Protein AF-A0A1I3SDV1-F1 (afdb_monomer_lite)

Radius of gyration: 17.07 Å; chains: 1; bounding box: 34×16×53 Å

Structure (mmCIF, N/CA/C/O backbone):
data_AF-A0A1I3SDV1-F1
#
_entry.id   AF-A0A1I3SDV1-F1
#
loop_
_atom_site.group_PDB
_atom_site.id
_atom_site.type_symbol
_atom_site.label_atom_id
_atom_site.label_alt_id
_atom_site.label_comp_id
_atom_site.label_asym_id
_atom_site.label_entity_id
_atom_site.label_seq_id
_atom_site.pdbx_PDB_ins_code
_atom_site.Cartn_x
_atom_site.Cartn_y
_atom_site.Cartn_z
_atom_site.occupancy
_atom_site.B_iso_or_equiv
_atom_site.auth_seq_id
_atom_site.auth_comp_id
_atom_site.auth_asym_id
_ato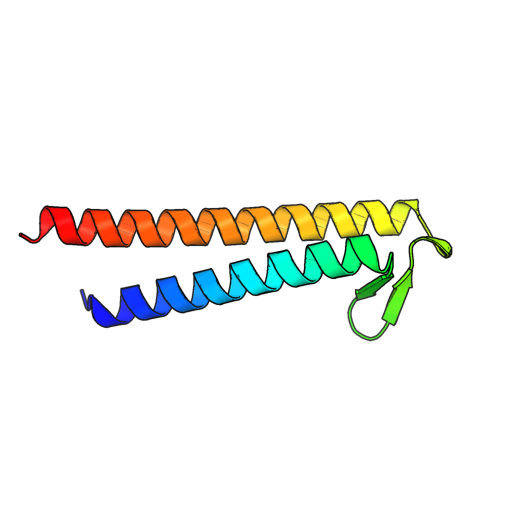m_site.auth_atom_id
_atom_site.pdbx_PDB_model_num
ATOM 1 N N . MET A 1 1 ? -21.643 0.323 19.949 1.00 54.56 1 MET A N 1
ATOM 2 C CA . MET A 1 1 ? -20.783 0.081 18.762 1.00 54.56 1 MET A CA 1
ATOM 3 C C . MET A 1 1 ? -19.943 -1.181 18.989 1.00 54.56 1 MET A C 1
ATOM 5 O O . MET A 1 1 ? -19.333 -1.307 20.041 1.00 54.56 1 MET A O 1
ATOM 9 N N . ASN A 1 2 ? -19.964 -2.162 18.077 1.00 74.31 2 ASN A N 1
ATOM 10 C CA . ASN A 1 2 ? -19.390 -3.498 18.320 1.00 74.31 2 ASN A CA 1
ATOM 11 C C . ASN A 1 2 ? -17.848 -3.503 18.198 1.00 74.31 2 ASN A C 1
ATOM 13 O O . ASN A 1 2 ? -17.325 -3.600 17.088 1.00 74.31 2 ASN A O 1
ATOM 17 N N . LYS A 1 3 ? -17.123 -3.449 19.330 1.00 71.56 3 LYS A N 1
ATOM 18 C CA . LYS A 1 3 ? -15.639 -3.438 19.400 1.00 71.56 3 LYS A CA 1
ATOM 19 C C . LYS A 1 3 ? -14.984 -4.562 18.565 1.00 71.56 3 LYS A C 1
ATOM 21 O O . LYS A 1 3 ? -13.969 -4.339 17.914 1.00 71.56 3 LYS A O 1
ATOM 26 N N . LYS A 1 4 ? -15.616 -5.745 18.495 1.00 79.44 4 LYS A N 1
ATOM 27 C CA . LYS A 1 4 ? -15.166 -6.892 17.675 1.00 79.44 4 LYS A CA 1
ATOM 28 C C . LYS A 1 4 ? -15.196 -6.624 16.161 1.00 79.44 4 LYS A C 1
ATOM 30 O O . LYS A 1 4 ? -14.326 -7.114 15.449 1.00 79.44 4 LYS A O 1
ATOM 35 N N . LYS A 1 5 ? -16.179 -5.863 15.657 1.00 82.62 5 LYS A N 1
ATOM 36 C CA . LYS A 1 5 ? -16.285 -5.532 14.222 1.00 82.62 5 LYS A CA 1
ATOM 37 C C . LYS A 1 5 ? -15.171 -4.567 13.803 1.00 82.62 5 LYS A C 1
ATOM 39 O O . LYS A 1 5 ? -14.523 -4.806 12.794 1.00 82.62 5 LYS A O 1
ATOM 44 N N . TRP A 1 6 ? -14.893 -3.553 14.622 1.00 80.06 6 TRP A N 1
ATOM 45 C CA . TRP A 1 6 ? -13.804 -2.598 14.384 1.00 80.06 6 TRP A CA 1
ATOM 46 C C . TRP A 1 6 ? -12.417 -3.243 14.419 1.00 80.06 6 TRP A C 1
ATOM 48 O O . TRP A 1 6 ? -11.597 -2.947 13.557 1.00 80.06 6 TRP A O 1
ATOM 58 N N . LEU A 1 7 ? -12.177 -4.179 15.344 1.00 84.12 7 LEU A N 1
ATOM 59 C CA . LEU A 1 7 ? -10.921 -4.935 15.374 1.00 84.12 7 LEU A CA 1
ATOM 60 C C . LEU A 1 7 ? -10.703 -5.720 14.071 1.00 84.12 7 LEU A C 1
ATOM 62 O O . LEU A 1 7 ? -9.615 -5.690 13.509 1.00 84.12 7 LEU A O 1
ATOM 66 N N . ARG A 1 8 ? -11.744 -6.390 13.556 1.00 86.62 8 ARG A N 1
ATOM 67 C CA . ARG A 1 8 ? -11.656 -7.113 12.276 1.00 86.62 8 ARG A CA 1
ATOM 68 C C . ARG A 1 8 ? -11.347 -6.175 11.112 1.00 86.62 8 ARG A C 1
ATOM 70 O O . ARG A 1 8 ? -10.507 -6.511 10.290 1.00 86.62 8 ARG A O 1
ATOM 77 N N . VAL A 1 9 ? -11.985 -5.006 11.062 1.00 86.06 9 VAL A N 1
ATOM 78 C CA . VAL A 1 9 ? -11.714 -3.998 10.025 1.00 86.06 9 VAL A CA 1
ATOM 79 C C . VAL A 1 9 ? -10.265 -3.512 10.102 1.00 86.06 9 VAL A C 1
ATOM 81 O O . VAL A 1 9 ? -9.583 -3.506 9.083 1.00 86.06 9 VAL A O 1
ATOM 84 N N . ALA A 1 10 ? -9.763 -3.191 11.298 1.00 86.56 10 ALA A N 1
ATOM 85 C CA . ALA A 1 10 ? -8.371 -2.783 11.483 1.00 86.56 10 ALA A CA 1
ATOM 86 C C . ALA A 1 10 ? -7.386 -3.876 11.029 1.00 86.56 10 ALA A C 1
ATOM 88 O O . ALA A 1 10 ? -6.414 -3.575 10.336 1.00 86.56 10 ALA A O 1
ATOM 89 N N . LEU A 1 11 ? -7.661 -5.148 11.344 1.00 89.00 11 LEU A N 1
ATOM 90 C CA . LEU A 1 11 ? -6.843 -6.279 10.890 1.00 89.00 11 LEU A CA 1
ATOM 91 C C . LEU A 1 11 ? -6.864 -6.446 9.365 1.00 89.00 11 LEU A C 1
ATOM 93 O O . LEU A 1 11 ? -5.807 -6.633 8.771 1.00 89.00 11 LEU A O 1
ATOM 97 N N . ILE A 1 12 ? -8.033 -6.333 8.726 1.00 90.44 12 ILE A N 1
ATOM 98 C CA . ILE A 1 12 ? -8.158 -6.422 7.262 1.00 90.44 12 ILE A CA 1
ATOM 99 C C . ILE A 1 12 ? -7.368 -5.293 6.593 1.00 90.44 12 ILE A C 1
ATOM 101 O O . ILE A 1 12 ? -6.569 -5.555 5.700 1.00 90.44 12 ILE A O 1
ATOM 105 N N . ILE A 1 13 ? -7.533 -4.050 7.054 1.00 89.50 13 ILE A N 1
ATOM 106 C CA . ILE A 1 13 ? -6.804 -2.894 6.509 1.00 89.50 13 ILE A CA 1
ATOM 107 C C . ILE A 1 13 ? -5.292 -3.068 6.701 1.00 89.50 13 ILE A C 1
ATOM 109 O O . ILE A 1 13 ? -4.523 -2.790 5.785 1.00 89.50 13 ILE A O 1
ATOM 113 N N . THR A 1 14 ? -4.860 -3.594 7.851 1.00 88.56 14 THR A N 1
ATOM 114 C CA . THR A 1 14 ? -3.441 -3.891 8.109 1.00 88.56 14 THR A CA 1
ATOM 115 C C . THR A 1 14 ? -2.902 -4.947 7.142 1.00 88.56 14 THR A C 1
ATOM 117 O O . THR A 1 14 ? -1.824 -4.769 6.582 1.00 88.56 14 THR A O 1
ATOM 120 N N . ALA A 1 15 ? -3.653 -6.024 6.898 1.00 92.12 15 ALA A N 1
ATOM 121 C CA . ALA A 1 15 ? -3.255 -7.065 5.953 1.00 92.12 15 ALA A CA 1
ATOM 122 C C . ALA A 1 15 ? -3.128 -6.519 4.521 1.00 92.12 15 ALA A C 1
ATOM 124 O O . ALA A 1 15 ? -2.154 -6.821 3.833 1.00 92.12 15 ALA A O 1
ATOM 125 N N . VAL A 1 16 ? -4.063 -5.664 4.092 1.00 90.81 16 VAL A N 1
ATOM 126 C CA . VAL A 1 16 ? -3.998 -5.000 2.780 1.00 90.81 16 VAL A CA 1
ATOM 127 C C . VAL A 1 16 ? -2.786 -4.073 2.693 1.00 90.81 16 VAL A C 1
ATOM 129 O O . VAL A 1 16 ? -2.084 -4.092 1.685 1.00 90.81 16 VAL A O 1
ATOM 132 N N . ALA A 1 17 ? -2.496 -3.303 3.744 1.00 88.56 17 ALA A N 1
ATOM 133 C CA . ALA A 1 17 ? -1.322 -2.435 3.782 1.00 88.56 17 ALA A CA 1
ATOM 134 C C . ALA A 1 17 ? -0.016 -3.236 3.648 1.00 88.56 17 ALA A C 1
ATOM 136 O O . ALA A 1 17 ? 0.824 -2.894 2.819 1.00 88.56 17 ALA A O 1
ATOM 137 N N . LEU A 1 18 ? 0.131 -4.337 4.392 1.00 90.81 18 LEU A N 1
ATOM 138 C CA . LEU A 1 18 ? 1.302 -5.216 4.299 1.00 90.81 18 LEU A CA 1
ATOM 139 C C . LEU A 1 18 ? 1.449 -5.839 2.908 1.00 90.81 18 LEU A C 1
ATOM 141 O O . LEU A 1 18 ? 2.551 -5.863 2.363 1.00 90.81 18 LEU A O 1
ATOM 145 N N . TYR A 1 19 ? 0.345 -6.298 2.316 1.00 89.81 19 TYR A N 1
ATOM 146 C CA . TYR A 1 19 ? 0.351 -6.837 0.959 1.00 89.81 19 TYR A CA 1
ATOM 147 C C . TYR A 1 19 ? 0.826 -5.795 -0.061 1.00 89.81 19 TYR A C 1
ATOM 1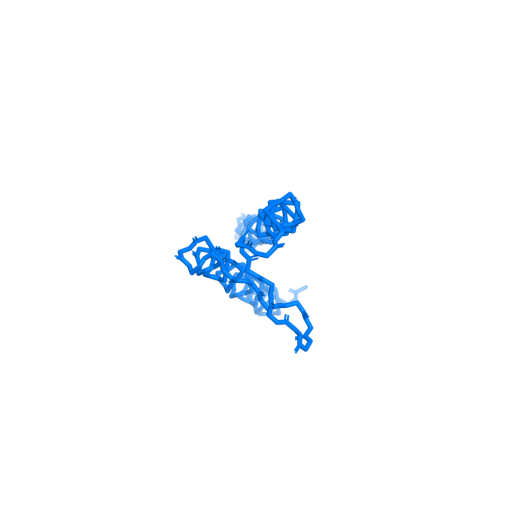49 O O . TYR A 1 19 ? 1.682 -6.104 -0.883 1.00 89.81 19 TYR A O 1
ATOM 157 N N . ARG A 1 20 ? 0.346 -4.547 0.034 1.00 87.44 20 ARG A N 1
ATOM 158 C CA . ARG A 1 20 ? 0.772 -3.449 -0.851 1.00 87.44 20 ARG A CA 1
ATOM 159 C C . ARG A 1 20 ? 2.255 -3.118 -0.707 1.00 87.44 20 ARG A C 1
ATOM 161 O O . ARG A 1 20 ? 2.940 -2.950 -1.711 1.00 87.44 20 ARG A O 1
ATOM 168 N N . VAL A 1 21 ? 2.763 -3.086 0.527 1.00 88.62 21 VAL A N 1
ATOM 169 C CA . VAL A 1 21 ? 4.199 -2.895 0.786 1.00 88.62 21 VAL A CA 1
ATOM 170 C C . VAL A 1 21 ? 5.010 -4.021 0.146 1.00 88.62 21 VAL A C 1
ATOM 172 O O . VAL A 1 21 ? 5.991 -3.751 -0.543 1.00 88.62 21 VAL A O 1
ATOM 175 N N . TYR A 1 22 ? 4.586 -5.273 0.328 1.00 89.69 22 TYR A N 1
ATOM 176 C CA . TYR A 1 22 ? 5.253 -6.424 -0.273 1.00 89.69 22 TYR A CA 1
ATOM 177 C C . TYR A 1 22 ? 5.275 -6.340 -1.804 1.00 89.69 22 TYR A C 1
ATOM 179 O O . TYR A 1 22 ? 6.340 -6.478 -2.403 1.00 89.69 22 TYR A O 1
ATOM 187 N N . THR A 1 23 ? 4.132 -6.061 -2.441 1.00 86.88 23 THR A N 1
ATOM 188 C CA . THR A 1 23 ? 4.060 -5.948 -3.905 1.00 86.88 23 THR A CA 1
ATOM 189 C C . THR A 1 23 ? 4.914 -4.798 -4.422 1.00 86.88 23 THR A C 1
ATOM 191 O O . THR A 1 23 ? 5.633 -4.971 -5.399 1.00 86.88 23 THR A O 1
ATOM 194 N N . TYR A 1 24 ? 4.918 -3.653 -3.735 1.00 85.25 24 TYR A N 1
ATOM 195 C CA . TYR A 1 24 ? 5.759 -2.513 -4.096 1.00 85.25 24 TYR A CA 1
ATOM 196 C C . TYR A 1 24 ? 7.255 -2.865 -4.066 1.00 85.25 24 TYR A C 1
ATOM 198 O O . TYR A 1 24 ? 7.972 -2.629 -5.039 1.00 85.25 24 TYR A O 1
ATOM 206 N N . VAL A 1 25 ? 7.723 -3.497 -2.983 1.00 86.25 25 VAL A N 1
ATOM 207 C CA . VAL A 1 25 ? 9.119 -3.951 -2.866 1.00 86.25 25 VAL A CA 1
ATOM 208 C C . VAL A 1 25 ? 9.449 -4.978 -3.950 1.00 86.25 25 VAL A C 1
ATOM 210 O O . VAL A 1 25 ? 10.503 -4.891 -4.580 1.00 86.25 25 VAL A O 1
ATOM 213 N N . HIS A 1 26 ? 8.535 -5.911 -4.216 1.00 85.81 26 HIS A N 1
ATOM 214 C CA . HIS A 1 26 ? 8.696 -6.905 -5.272 1.00 85.81 26 HIS A CA 1
ATOM 215 C C . HIS A 1 26 ? 8.824 -6.255 -6.662 1.00 85.81 26 HIS A C 1
ATOM 217 O O . HIS A 1 26 ? 9.678 -6.658 -7.452 1.00 85.81 26 HIS A O 1
ATOM 223 N N . HIS A 1 27 ? 8.035 -5.219 -6.965 1.00 83.62 27 HIS A N 1
ATOM 224 C CA . HIS A 1 27 ? 8.121 -4.478 -8.229 1.00 83.62 27 HIS A CA 1
ATOM 225 C C . HIS A 1 27 ? 9.441 -3.719 -8.383 1.00 83.62 27 HIS A C 1
ATOM 227 O O . HIS A 1 27 ? 10.006 -3.711 -9.476 1.00 83.62 27 HIS A O 1
ATOM 233 N N . ILE A 1 28 ? 9.976 -3.147 -7.299 1.00 82.19 28 ILE A N 1
ATOM 234 C CA . ILE A 1 28 ? 11.307 -2.521 -7.313 1.00 82.19 28 ILE A CA 1
ATOM 235 C C . ILE A 1 28 ? 12.394 -3.560 -7.596 1.00 82.19 28 ILE A C 1
ATOM 237 O O . ILE A 1 28 ? 13.263 -3.319 -8.430 1.00 82.19 28 ILE A O 1
ATOM 241 N N . GLN A 1 29 ? 12.353 -4.706 -6.911 1.00 84.12 29 GLN A N 1
ATOM 242 C CA . GLN A 1 29 ? 13.388 -5.738 -7.031 1.00 84.12 29 GLN A CA 1
ATOM 243 C C . GLN A 1 29 ? 13.390 -6.405 -8.405 1.00 84.12 29 GLN A C 1
ATOM 245 O O . GLN A 1 29 ? 14.448 -6.611 -8.992 1.00 84.12 29 GLN A O 1
ATOM 250 N N . THR A 1 30 ? 12.209 -6.742 -8.920 1.00 84.25 30 THR A N 1
ATOM 251 C CA . THR A 1 30 ? 12.077 -7.400 -10.227 1.00 84.25 30 THR A CA 1
ATOM 252 C C . THR A 1 30 ? 12.184 -6.422 -11.391 1.00 84.25 30 THR A C 1
ATOM 254 O O . THR A 1 30 ? 12.426 -6.841 -12.520 1.00 84.25 30 THR A O 1
ATOM 257 N N . GLY A 1 31 ? 11.976 -5.122 -11.149 1.00 79.38 31 GLY A N 1
ATOM 258 C CA . GLY A 1 31 ? 11.860 -4.120 -12.207 1.00 79.38 31 GLY A CA 1
ATOM 259 C C . GLY A 1 31 ? 10.676 -4.378 -13.143 1.00 79.38 31 GLY A C 1
ATOM 260 O O . GLY A 1 31 ? 10.643 -3.834 -14.247 1.00 79.38 31 GLY A O 1
ATOM 261 N N . CYS A 1 32 ? 9.727 -5.222 -12.727 1.00 80.31 32 CYS A N 1
ATOM 262 C CA . CYS A 1 32 ? 8.563 -5.622 -13.498 1.00 80.31 32 CYS A CA 1
ATOM 263 C C . CYS A 1 32 ? 7.312 -5.587 -12.617 1.00 80.31 32 CYS A C 1
ATOM 265 O O . CYS A 1 32 ? 7.284 -6.061 -11.479 1.00 80.31 32 CYS A O 1
ATOM 267 N N . MET A 1 33 ? 6.243 -5.032 -13.169 1.00 79.44 33 MET A N 1
ATOM 268 C CA . MET A 1 33 ? 4.952 -4.902 -12.508 1.00 79.44 33 MET A CA 1
ATOM 269 C C . MET A 1 33 ? 3.861 -5.511 -13.371 1.00 79.44 33 MET A C 1
ATOM 271 O O . MET A 1 33 ? 3.904 -5.427 -14.599 1.00 79.44 33 MET A O 1
ATOM 275 N N . GLN A 1 34 ? 2.879 -6.139 -12.736 1.00 78.31 34 GLN A N 1
ATOM 276 C CA . GLN A 1 34 ? 1.753 -6.728 -13.444 1.00 78.31 34 GLN A CA 1
ATOM 277 C C . GLN A 1 34 ? 0.590 -5.739 -13.441 1.00 78.31 34 GLN A C 1
ATOM 279 O O . GLN A 1 34 ? 0.037 -5.420 -12.393 1.00 78.31 34 GLN A O 1
ATOM 284 N N . VAL A 1 35 ? 0.232 -5.240 -14.624 1.00 74.38 35 VAL A N 1
ATOM 285 C CA . VAL A 1 35 ? -0.841 -4.263 -14.827 1.00 74.38 35 VAL A CA 1
ATOM 286 C C . VAL A 1 35 ? -1.968 -4.950 -15.593 1.00 74.38 35 VAL A C 1
ATOM 288 O O . VAL A 1 35 ? -1.917 -5.112 -16.815 1.00 74.38 35 VAL A O 1
ATOM 291 N N . GLY A 1 36 ? -2.987 -5.403 -14.862 1.00 76.81 36 GLY A N 1
ATOM 292 C CA . GLY A 1 36 ? -4.075 -6.198 -15.432 1.00 76.81 36 GLY A CA 1
ATOM 293 C C . GLY A 1 36 ? -3.559 -7.522 -16.004 1.00 76.81 36 GLY A C 1
ATOM 294 O O . GLY A 1 36 ? -2.934 -8.306 -15.295 1.00 76.81 36 GLY A O 1
ATOM 295 N N . ALA A 1 37 ? -3.807 -7.766 -17.293 1.00 76.38 37 ALA A N 1
ATOM 296 C CA . ALA A 1 37 ? -3.351 -8.974 -17.983 1.00 76.38 37 ALA A CA 1
ATOM 297 C C . ALA A 1 37 ? -1.915 -8.878 -18.534 1.00 76.38 37 ALA A C 1
ATOM 299 O O . ALA A 1 37 ? -1.440 -9.843 -19.123 1.00 76.38 37 ALA A O 1
ATOM 300 N N . HIS A 1 38 ? -1.242 -7.725 -18.429 1.00 74.88 38 HIS A N 1
ATOM 301 C CA . HIS A 1 38 ? 0.066 -7.501 -19.055 1.00 74.88 38 HIS A CA 1
ATOM 302 C C . HIS A 1 38 ? 1.140 -7.192 -18.014 1.00 74.88 38 HIS A C 1
ATOM 304 O O . HIS A 1 38 ? 0.937 -6.393 -17.101 1.00 74.88 38 HIS A O 1
ATOM 310 N N . GLN A 1 39 ? 2.311 -7.798 -18.182 1.00 76.94 39 GLN A N 1
ATOM 311 C CA . GLN A 1 39 ? 3.499 -7.454 -17.412 1.00 76.94 39 GLN A CA 1
ATOM 312 C C . GLN A 1 39 ? 4.196 -6.266 -18.082 1.00 76.94 39 GLN A C 1
ATOM 314 O O . GLN A 1 39 ? 4.396 -6.255 -19.293 1.00 76.94 39 GLN A O 1
ATOM 319 N N . ARG A 1 40 ? 4.529 -5.239 -17.302 1.00 75.50 40 ARG A N 1
ATOM 320 C CA . ARG A 1 40 ? 5.265 -4.054 -17.744 1.00 75.50 40 ARG A CA 1
ATOM 321 C C . ARG A 1 40 ? 6.596 -4.017 -17.015 1.00 75.50 40 ARG A C 1
ATOM 323 O O . ARG A 1 40 ? 6.624 -3.951 -15.789 1.00 75.50 40 ARG A O 1
ATOM 330 N N . CYS A 1 41 ? 7.687 -4.062 -17.766 1.00 79.75 41 CYS A N 1
ATOM 331 C CA . CYS A 1 41 ? 9.036 -4.036 -17.219 1.00 79.75 41 CYS A CA 1
ATOM 332 C C . CYS A 1 41 ? 9.726 -2.700 -17.504 1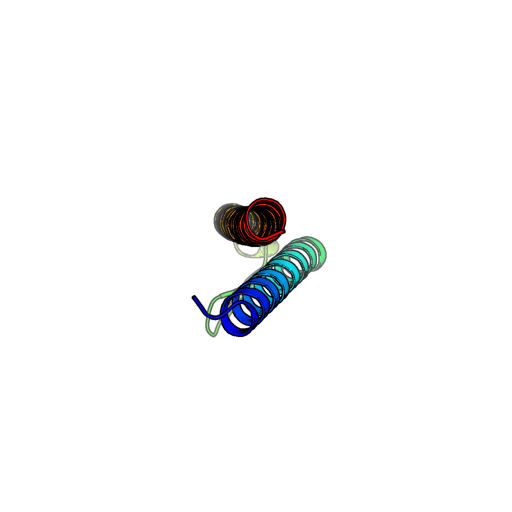.00 79.75 41 CYS A C 1
ATOM 334 O O . CYS A 1 41 ? 9.460 -2.041 -18.512 1.00 79.75 41 CYS A O 1
ATOM 336 N N . ARG A 1 42 ? 10.652 -2.312 -16.623 1.00 71.69 42 ARG A N 1
ATOM 337 C CA . ARG A 1 42 ? 11.408 -1.055 -16.707 1.00 71.69 42 ARG A CA 1
ATOM 338 C C . ARG A 1 42 ? 12.181 -0.907 -18.024 1.00 71.69 42 ARG A C 1
ATOM 340 O O . ARG A 1 42 ? 12.319 0.207 -18.514 1.00 71.69 42 ARG A O 1
ATOM 347 N N . PHE A 1 43 ? 12.638 -2.017 -18.609 1.00 69.62 43 PHE A N 1
ATOM 348 C CA . PHE A 1 43 ? 13.402 -2.038 -19.863 1.00 69.62 43 PHE A CA 1
ATOM 349 C C . PHE A 1 43 ? 12.581 -1.665 -21.109 1.00 69.62 43 PHE A C 1
ATOM 351 O O . PHE A 1 43 ? 13.145 -1.125 -22.053 1.00 69.62 43 PHE A O 1
ATOM 358 N N . GLU A 1 44 ? 11.267 -1.914 -21.120 1.00 71.06 44 GLU A N 1
ATOM 359 C CA . GLU A 1 44 ? 10.405 -1.592 -22.270 1.00 71.06 44 GLU A CA 1
ATOM 360 C C . GLU A 1 44 ? 9.964 -0.125 -22.289 1.00 71.06 44 GLU A C 1
ATOM 362 O O . GLU A 1 44 ? 9.759 0.438 -23.363 1.00 71.06 44 GLU A O 1
ATOM 367 N N . ASN A 1 45 ? 9.782 0.504 -2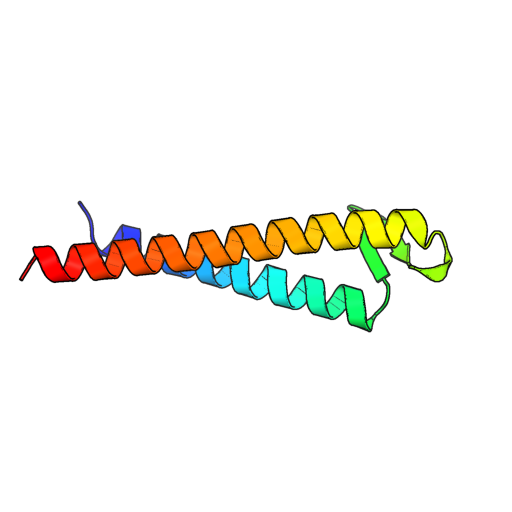1.120 1.00 69.25 45 ASN A N 1
ATOM 368 C CA . ASN A 1 45 ? 9.398 1.914 -21.029 1.00 69.25 45 ASN A CA 1
ATOM 369 C C . ASN A 1 45 ? 9.652 2.490 -19.623 1.00 69.25 45 ASN A C 1
ATOM 371 O O . ASN A 1 45 ? 8.750 2.521 -18.780 1.00 69.25 45 ASN A O 1
ATOM 375 N N . ALA A 1 46 ? 10.878 2.957 -19.367 1.00 73.06 46 ALA A N 1
ATOM 376 C CA . ALA A 1 46 ? 11.305 3.414 -18.041 1.00 73.06 46 ALA A CA 1
ATOM 377 C C . ALA A 1 46 ? 10.453 4.573 -17.486 1.00 73.06 46 ALA A C 1
ATOM 379 O O . ALA A 1 46 ? 10.087 4.543 -16.315 1.00 73.06 46 ALA A O 1
ATOM 380 N N . ALA A 1 47 ? 10.069 5.545 -18.323 1.00 76.75 47 ALA A N 1
ATOM 381 C CA . ALA A 1 47 ? 9.278 6.701 -17.889 1.00 76.75 47 ALA A CA 1
ATOM 382 C C . ALA A 1 47 ? 7.858 6.313 -17.435 1.00 76.75 47 ALA A C 1
ATOM 384 O O . ALA A 1 47 ? 7.381 6.780 -16.402 1.00 76.75 47 ALA A O 1
ATOM 385 N N . ASN A 1 48 ? 7.191 5.412 -18.168 1.00 73.12 48 ASN A N 1
ATOM 386 C CA . ASN A 1 48 ? 5.890 4.889 -17.738 1.00 73.12 48 ASN A CA 1
ATOM 387 C C . ASN A 1 48 ? 6.019 3.984 -16.507 1.00 73.12 48 ASN A C 1
ATOM 389 O O . ASN A 1 48 ? 5.152 4.017 -15.638 1.00 73.12 48 ASN A O 1
ATOM 393 N N . PHE A 1 49 ? 7.094 3.196 -16.406 1.00 78.38 49 PHE A N 1
ATOM 394 C CA . PHE A 1 49 ? 7.331 2.341 -15.244 1.00 78.38 49 PHE A CA 1
ATOM 395 C C . PHE A 1 49 ? 7.509 3.161 -13.963 1.00 78.38 49 PHE A C 1
ATOM 397 O O . PHE A 1 49 ? 6.878 2.854 -12.959 1.00 78.38 49 PHE A O 1
ATOM 404 N N . GLU A 1 50 ? 8.304 4.233 -13.999 1.00 80.56 50 GLU A N 1
ATOM 405 C CA . GLU A 1 50 ? 8.492 5.115 -12.841 1.00 80.56 50 GLU A CA 1
ATOM 406 C C . GLU A 1 50 ? 7.194 5.834 -12.450 1.00 80.56 50 GLU A C 1
ATOM 408 O O . GLU A 1 50 ? 6.872 5.909 -11.265 1.00 80.56 50 GLU A O 1
ATOM 413 N N . GLY A 1 51 ? 6.391 6.272 -13.427 1.00 81.69 51 GLY A N 1
ATOM 414 C CA . GLY A 1 51 ? 5.069 6.848 -13.165 1.00 81.69 51 GLY A CA 1
ATOM 415 C C . GLY A 1 51 ? 4.123 5.880 -12.446 1.00 81.69 51 GLY A C 1
ATOM 416 O O . GLY A 1 51 ? 3.521 6.236 -11.433 1.00 81.69 51 GLY A O 1
ATOM 417 N N . LEU A 1 52 ? 4.021 4.636 -12.923 1.00 82.12 52 LEU A N 1
ATOM 418 C CA . LEU A 1 52 ? 3.213 3.604 -12.266 1.00 82.12 52 LEU A CA 1
ATOM 419 C C . LEU A 1 52 ? 3.769 3.212 -10.890 1.00 82.12 52 LEU A C 1
ATOM 421 O O . LEU A 1 52 ? 2.996 3.058 -9.947 1.00 82.12 52 LEU A O 1
ATOM 425 N N . LEU A 1 53 ? 5.092 3.134 -10.745 1.00 84.38 53 LEU A N 1
ATOM 426 C CA . LEU A 1 53 ? 5.743 2.854 -9.468 1.00 84.38 53 LEU A CA 1
ATOM 427 C C . LEU A 1 53 ? 5.429 3.941 -8.425 1.00 84.38 53 LEU A C 1
ATOM 429 O O . LEU A 1 53 ? 5.145 3.626 -7.270 1.00 84.38 53 LEU A O 1
ATOM 433 N N . HIS A 1 54 ? 5.415 5.216 -8.826 1.00 87.25 54 HIS A N 1
ATOM 434 C CA . HIS A 1 54 ? 5.001 6.320 -7.958 1.00 87.25 54 HIS A CA 1
ATOM 435 C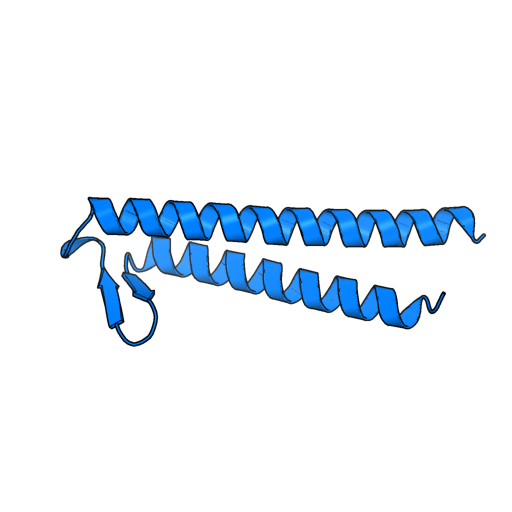 C . HIS A 1 54 ? 3.532 6.218 -7.535 1.00 87.25 54 HIS A C 1
ATOM 437 O O . HIS A 1 54 ? 3.208 6.496 -6.379 1.00 87.25 54 HIS A O 1
ATOM 443 N N . VAL A 1 55 ? 2.644 5.798 -8.438 1.00 86.19 55 VAL A N 1
ATOM 444 C CA . VAL A 1 55 ? 1.232 5.565 -8.109 1.00 86.19 55 VAL A CA 1
ATOM 445 C C . VAL A 1 55 ? 1.096 4.425 -7.095 1.00 86.19 55 VAL A C 1
ATOM 447 O O . VAL A 1 55 ? 0.422 4.601 -6.078 1.00 86.19 55 VAL A O 1
ATOM 450 N N . ASP A 1 56 ? 1.776 3.295 -7.305 1.00 86.19 56 ASP A N 1
ATOM 451 C CA . ASP A 1 56 ? 1.792 2.183 -6.345 1.00 86.19 56 ASP A CA 1
ATOM 452 C C . ASP A 1 56 ? 2.355 2.603 -4.979 1.00 86.19 56 ASP A C 1
ATOM 454 O O . ASP A 1 56 ? 1.814 2.217 -3.937 1.00 86.19 56 ASP A O 1
ATOM 458 N N . LEU A 1 57 ? 3.386 3.455 -4.955 1.00 86.12 57 LEU A N 1
ATOM 459 C CA . LEU A 1 57 ? 3.925 4.023 -3.718 1.00 86.12 57 LEU A CA 1
ATOM 460 C C . LEU A 1 57 ? 2.885 4.882 -2.986 1.00 86.12 57 LEU A C 1
ATOM 462 O O . LEU A 1 57 ? 2.696 4.716 -1.781 1.00 86.12 57 LEU A O 1
ATOM 466 N N . LEU A 1 58 ? 2.182 5.775 -3.693 1.00 91.12 58 LEU A N 1
ATOM 467 C CA . LEU A 1 58 ? 1.135 6.619 -3.107 1.00 91.12 58 LEU A CA 1
ATOM 468 C C . LEU A 1 58 ? 0.003 5.778 -2.510 1.00 91.12 58 LEU A C 1
ATOM 470 O O . LEU A 1 58 ? -0.425 6.032 -1.382 1.00 91.12 58 LEU A O 1
ATOM 474 N N . PHE A 1 59 ? -0.444 4.743 -3.226 1.00 87.56 59 PHE A N 1
ATOM 475 C CA . PHE A 1 59 ? -1.438 3.807 -2.706 1.00 87.56 59 PHE A CA 1
ATOM 476 C C . PHE A 1 59 ? -0.926 3.072 -1.470 1.00 87.56 59 PHE A C 1
ATOM 478 O O . PHE A 1 59 ? -1.640 2.990 -0.471 1.00 87.56 59 PHE A O 1
ATOM 485 N N . THR A 1 60 ? 0.308 2.572 -1.509 1.00 86.88 60 THR A N 1
ATOM 486 C CA . THR A 1 60 ? 0.938 1.882 -0.378 1.00 86.88 60 THR A CA 1
ATOM 487 C C . THR A 1 60 ? 0.978 2.782 0.858 1.00 86.88 60 THR A C 1
ATOM 489 O O . THR A 1 60 ? 0.494 2.389 1.920 1.00 86.88 60 THR A O 1
ATOM 492 N N . CYS A 1 61 ? 1.449 4.022 0.711 1.00 89.44 61 CYS A N 1
ATOM 493 C CA . CYS A 1 61 ? 1.451 5.023 1.777 1.00 89.44 61 CYS A CA 1
ATOM 494 C C . CYS A 1 61 ? 0.038 5.314 2.305 1.00 89.44 61 CYS A C 1
ATOM 496 O O . CYS A 1 61 ? -0.160 5.375 3.519 1.00 89.44 61 CYS A O 1
ATOM 498 N N . GLY A 1 62 ? -0.954 5.441 1.419 1.00 91.12 62 GLY A N 1
ATOM 499 C CA . GLY A 1 62 ? -2.351 5.658 1.799 1.00 91.12 62 GLY A CA 1
ATOM 500 C C . GLY A 1 62 ? -2.922 4.519 2.647 1.00 91.12 62 GLY A C 1
ATOM 501 O O . GLY A 1 62 ? -3.534 4.767 3.687 1.00 91.12 62 GLY A O 1
ATOM 502 N N . TRP A 1 63 ? -2.671 3.267 2.258 1.00 89.50 63 TRP A N 1
ATOM 503 C CA . TRP A 1 63 ? -3.104 2.095 3.024 1.00 89.50 63 TRP A CA 1
ATOM 504 C C . TRP A 1 63 ? -2.411 1.997 4.386 1.00 89.50 63 TRP A C 1
ATOM 506 O O . TRP A 1 63 ? -3.071 1.704 5.384 1.00 89.50 63 TRP A O 1
ATOM 516 N N . VAL A 1 64 ? -1.109 2.291 4.454 1.00 89.19 64 VAL A N 1
ATOM 517 C CA . VAL A 1 64 ? -0.353 2.309 5.718 1.00 89.19 64 VAL A CA 1
ATOM 518 C C . VAL A 1 64 ? -0.879 3.400 6.655 1.00 89.19 64 VAL A C 1
ATOM 520 O O . VAL A 1 64 ? -1.159 3.122 7.822 1.00 89.19 64 VAL A O 1
ATOM 523 N N . ALA A 1 65 ? -1.092 4.617 6.151 1.00 92.00 65 ALA A N 1
ATOM 524 C CA . ALA A 1 65 ? -1.675 5.707 6.931 1.00 92.00 65 ALA A CA 1
ATOM 525 C C . ALA A 1 65 ? -3.087 5.352 7.431 1.00 92.00 65 ALA A C 1
ATOM 527 O O . ALA A 1 65 ? -3.394 5.536 8.610 1.00 92.00 65 ALA A O 1
ATOM 528 N N . GLY A 1 66 ? -3.926 4.769 6.569 1.00 88.81 66 GLY A N 1
ATOM 529 C CA . GLY A 1 66 ? -5.258 4.290 6.938 1.00 88.81 66 GLY A CA 1
ATOM 530 C C . GLY A 1 66 ? -5.228 3.216 8.030 1.00 88.81 66 GLY A C 1
ATOM 531 O O . GLY A 1 66 ? -6.029 3.270 8.967 1.00 88.81 66 GLY A O 1
ATOM 532 N N . ALA A 1 67 ? -4.275 2.281 7.964 1.00 90.12 67 ALA A N 1
ATOM 533 C CA . ALA A 1 67 ? -4.074 1.268 8.997 1.00 90.12 67 ALA A CA 1
ATOM 534 C C . ALA A 1 67 ? -3.708 1.909 10.345 1.00 90.12 67 ALA A C 1
ATOM 536 O O . ALA A 1 67 ? -4.331 1.596 11.362 1.00 90.12 67 ALA A O 1
ATOM 537 N N . ILE A 1 68 ? -2.757 2.849 10.352 1.00 90.19 68 ILE A N 1
ATOM 538 C CA . ILE A 1 68 ? -2.333 3.571 11.561 1.00 90.19 68 ILE A CA 1
ATOM 539 C C . ILE A 1 68 ? -3.510 4.329 12.181 1.00 90.19 68 ILE A C 1
ATOM 541 O O . ILE A 1 68 ? -3.755 4.206 13.381 1.00 90.19 68 ILE A O 1
ATOM 545 N N . LEU A 1 69 ? -4.284 5.063 11.376 1.00 89.62 69 LEU A N 1
ATOM 546 C CA . LEU A 1 69 ? -5.457 5.798 11.854 1.00 89.62 69 LEU A CA 1
ATOM 547 C C . LEU A 1 69 ? -6.528 4.865 12.436 1.00 89.62 69 LEU A C 1
ATOM 549 O O . LEU A 1 69 ? -7.099 5.172 13.483 1.00 89.62 69 LEU A O 1
ATOM 553 N N . CYS A 1 70 ? -6.767 3.703 11.820 1.00 86.88 70 CYS A N 1
ATOM 554 C CA . CYS A 1 70 ? -7.694 2.700 12.352 1.00 86.88 70 CYS A CA 1
ATOM 555 C C . CYS A 1 70 ? -7.238 2.151 13.711 1.00 86.88 70 CYS A C 1
ATOM 557 O O . CYS A 1 70 ? -8.053 2.000 14.625 1.00 86.88 70 CYS A O 1
ATOM 559 N N . TRP A 1 71 ? -5.939 1.889 13.873 1.00 85.94 71 TRP A N 1
ATOM 560 C CA . TRP A 1 71 ? -5.368 1.443 15.144 1.00 85.94 71 TRP A CA 1
ATOM 561 C C . TRP A 1 71 ? -5.409 2.528 16.218 1.00 85.94 71 TRP A C 1
ATOM 563 O O . TRP A 1 71 ? -5.794 2.243 17.354 1.00 85.94 71 TRP A O 1
ATOM 573 N N . LEU A 1 72 ? -5.090 3.776 15.868 1.00 87.81 72 LEU A N 1
ATOM 574 C CA . LEU A 1 72 ? -5.222 4.917 16.773 1.00 87.81 72 LEU A CA 1
ATOM 575 C C . LEU A 1 72 ? -6.673 5.072 17.238 1.00 87.81 72 LEU A C 1
ATOM 577 O O . LEU A 1 72 ? -6.919 5.125 18.441 1.00 87.81 72 LEU A O 1
ATOM 581 N N . ALA A 1 73 ? -7.642 5.050 16.321 1.00 85.56 73 ALA A N 1
ATOM 582 C CA . ALA A 1 73 ? -9.061 5.119 16.662 1.00 85.56 73 ALA A CA 1
ATOM 583 C C . ALA A 1 73 ? -9.490 3.974 17.597 1.00 85.56 73 ALA A C 1
ATOM 585 O O . ALA A 1 73 ? -10.218 4.198 18.569 1.00 85.56 73 ALA A O 1
ATOM 586 N N . PHE A 1 74 ? -8.997 2.755 17.359 1.00 82.25 74 PHE A N 1
ATOM 587 C CA . PHE A 1 74 ? -9.256 1.608 18.226 1.00 82.25 74 PHE A CA 1
ATOM 588 C C . PHE A 1 74 ? -8.667 1.789 19.638 1.00 82.25 74 PHE A C 1
ATOM 590 O O . PHE A 1 74 ? -9.361 1.544 20.627 1.00 82.25 74 PHE A O 1
ATOM 597 N N . MET A 1 75 ? -7.419 2.260 19.755 1.00 84.62 75 MET A N 1
ATOM 598 C CA . MET A 1 75 ? -6.775 2.530 21.049 1.00 84.62 75 MET A CA 1
ATOM 599 C C . MET A 1 75 ? -7.479 3.651 21.822 1.00 84.62 75 MET A C 1
ATOM 601 O O . MET A 1 75 ? -7.762 3.502 23.011 1.00 84.62 75 MET A O 1
ATOM 605 N N . TRP A 1 76 ? -7.835 4.744 21.143 1.00 82.00 76 TRP A N 1
ATOM 606 C CA . TRP A 1 76 ? -8.597 5.848 21.733 1.00 82.00 76 TRP A CA 1
ATOM 607 C C . TRP A 1 76 ? -9.980 5.397 22.215 1.00 82.00 76 TRP A C 1
ATOM 609 O O . TRP A 1 76 ? -10.417 5.786 23.298 1.00 82.00 76 TRP A O 1
ATOM 619 N N . SER A 1 77 ? -10.652 4.524 21.457 1.00 75.81 77 SER A N 1
ATOM 620 C CA . SER A 1 77 ? -11.929 3.931 21.864 1.00 75.81 77 SER A CA 1
ATOM 621 C C . SER A 1 77 ? -11.805 3.000 23.073 1.00 75.81 77 SER A C 1
ATOM 623 O O . SER A 1 77 ? -12.803 2.809 23.769 1.00 75.81 77 SER A O 1
ATOM 625 N N . ARG A 1 78 ? -10.638 2.392 23.316 1.00 71.00 78 ARG A N 1
ATOM 626 C CA . 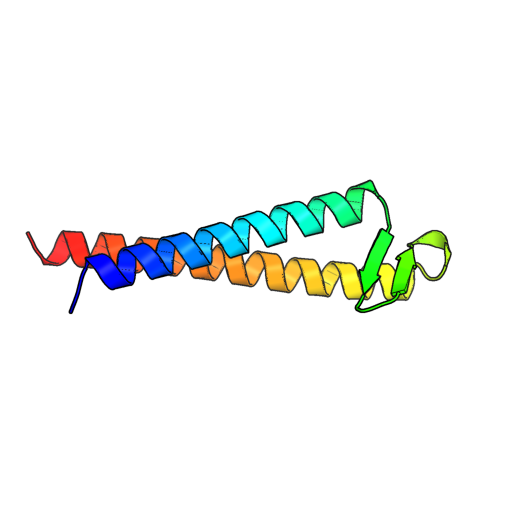ARG A 1 78 ? -10.381 1.643 24.553 1.00 71.00 78 ARG A CA 1
ATOM 627 C C . ARG A 1 78 ? -10.175 2.581 25.738 1.00 71.00 78 ARG A C 1
ATOM 629 O O . ARG A 1 78 ? -10.826 2.386 26.750 1.00 71.00 78 ARG A O 1
ATOM 636 N N . LYS A 1 79 ? -9.367 3.632 25.575 1.00 69.38 79 LYS A N 1
ATOM 637 C CA . LYS A 1 79 ? -9.017 4.577 26.650 1.00 69.38 79 LYS A CA 1
ATOM 638 C C . LYS A 1 79 ? -10.202 5.389 27.201 1.00 69.38 79 LYS A C 1
ATOM 640 O O . LYS A 1 79 ? -10.148 5.821 28.339 1.00 69.38 79 LYS A O 1
ATOM 645 N N . LYS A 1 80 ? -11.253 5.626 26.405 1.00 58.19 80 LYS A N 1
ATOM 646 C CA . LYS A 1 80 ? -12.497 6.304 26.843 1.00 58.19 80 LYS A CA 1
ATOM 647 C C . LYS A 1 80 ? -13.555 5.365 27.445 1.00 58.19 80 LYS A C 1
ATOM 649 O O . LYS A 1 80 ? -14.632 5.836 27.792 1.00 58.19 80 LYS A O 1
ATOM 654 N N . GLY A 1 81 ? -13.315 4.055 27.448 1.00 52.28 81 GLY A N 1
ATOM 655 C CA . GLY A 1 81 ? -14.295 3.043 27.849 1.00 52.28 81 GLY A CA 1
ATOM 656 C C . GLY A 1 81 ? -13.861 2.167 29.023 1.00 52.28 81 GLY A C 1
ATOM 657 O O . GLY A 1 81 ? -14.495 1.125 29.192 1.00 52.28 81 GLY A O 1
ATOM 658 N N . ASP A 1 82 ? -12.804 2.570 29.732 1.00 44.12 82 ASP A N 1
ATOM 659 C CA . ASP A 1 82 ? -12.472 2.177 31.108 1.00 44.12 82 ASP A CA 1
ATOM 660 C C . ASP A 1 82 ? -12.762 3.374 32.024 1.00 44.12 82 ASP A C 1
ATOM 662 O O . ASP A 1 82 ? -12.435 4.512 31.601 1.00 44.12 82 ASP A O 1
#

pLDDT: mean 81.59, std 9.17, range [44.12, 92.12]

Secondary structure (DSSP, 8-state):
--HHHHHHHHHHHHHHHHHHHHHHHHHHHHSEEEETTEEEETTT-HHHHHHHHHHHHHHHHHHHHHHHHHHHHHHHHHHT--

Foldseek 3Di:
DDLVVLVVVLVVLVVVLVVLVVLLVVCVVQQWHDDPPDIDHCVVPVVVSVVVSVVSVVVSVVSVVVSVVSVVVSVVVVVVVD

Organism: NCBI:txid420953

Sequence (82 aa):
MNKKKWLRVALIITAVALYRVYTYVHHIQTGCMQVGAHQRCRFENAANFEGLLHVDLLFTCGWVAGAILCWLAFMWSRKKGD